Protein AF-A0A945QHS8-F1 (afdb_monomer)

Mean predicted aligned error: 5.68 Å

Nearest PDB structures (foldseek):
  2jh3-assembly1_C  TM=8.380E-01  e=2.528E-06  Deinococcus radiodurans
  4ccs-assembly1_A  TM=7.187E-01  e=4.500E-07  Paracoccus pantotrophus
  3s40-assembly5_C  TM=4.922E-01  e=2.675E-01  Bacillus anthracis str. Sterne
  3s40-assembly5_A  TM=4.891E-01  e=4.754E-01  Bacillus anthracis str. Sterne
  3t5p-assembly3_K  TM=5.172E-01  e=1.024E+00  Bacillus anthracis str. Sterne

Secondary structure (DSSP, 8-state):
-HHHHHHHTTPEEEEEES-STHHHHHHHHHHHHHHHHT-SSEEEEEETTSTTHHHHHHHTTTTS-EEEEE--SS-SHHHHHHHHHHHHHSTT-EEPPPGGG-TTHHHHHHHHHHHHHHHHT--GGG-EEEE-----TT-THHHHHHHHHHHHHHHTT-SSEEEE-

Foldseek 3Di:
DVVVLVVQLQEEEEEEFADDDPRQVVSVVVQVVVVVVSSHVYYHYDYPPPVCRLLVVQLVCAPGQYEYEYQDQFDDDVLVVNVVSCVVRHNNYHYDDYPNQDPCVLVVVLVVVVVVCVVVVHQQLADEEEQEFPDDPVDCRNQVSSVVSQVVSVVVSRHNYGYYD

Structure (mmCIF, N/CA/C/O backbone):
data_AF-A0A945QHS8-F1
#
_entry.id   AF-A0A945QHS8-F1
#
loop_
_atom_site.group_PDB
_atom_site.id
_atom_site.type_symbol
_atom_site.label_atom_id
_atom_site.label_alt_id
_atom_site.label_comp_id
_atom_site.label_asym_id
_atom_site.label_entity_id
_atom_site.label_seq_id
_atom_site.pdbx_PDB_ins_code
_atom_site.Cartn_x
_atom_site.Cartn_y
_atom_site.Cartn_z
_atom_site.occupancy
_atom_site.B_iso_or_equiv
_atom_site.auth_seq_id
_atom_site.auth_comp_id
_atom_site.auth_asym_id
_atom_site.auth_atom_id
_atom_site.pdbx_PDB_model_num
ATOM 1 N N . MET A 1 1 ? -13.108 -11.695 -14.277 1.00 49.31 1 MET A N 1
ATOM 2 C CA . MET A 1 1 ? -11.919 -11.865 -13.411 1.00 49.31 1 MET A CA 1
ATOM 3 C C . MET A 1 1 ? -10.917 -12.886 -13.951 1.00 49.31 1 MET A C 1
ATOM 5 O O . MET A 1 1 ? -9.754 -12.527 -14.011 1.00 49.31 1 MET A O 1
ATOM 9 N N . ALA A 1 2 ? -11.328 -14.070 -14.434 1.00 52.50 2 ALA A N 1
ATOM 10 C CA . ALA A 1 2 ? -10.408 -15.107 -14.943 1.00 52.50 2 ALA A CA 1
ATOM 11 C C . ALA A 1 2 ? -9.382 -14.623 -16.000 1.00 52.50 2 ALA A C 1
ATOM 13 O O . ALA A 1 2 ? -8.190 -14.825 -15.811 1.00 52.50 2 ALA A O 1
ATOM 14 N N . ARG A 1 3 ? -9.813 -13.880 -17.035 1.00 52.69 3 ARG A N 1
ATOM 15 C CA . ARG A 1 3 ? -8.907 -13.327 -18.070 1.00 52.69 3 ARG A CA 1
ATOM 16 C C . ARG A 1 3 ? -7.860 -12.339 -17.543 1.00 52.69 3 ARG A C 1
ATOM 18 O O . ARG A 1 3 ? -6.769 -12.261 -18.091 1.00 52.69 3 ARG A O 1
ATOM 25 N N . ALA A 1 4 ? -8.188 -11.573 -16.500 1.00 59.94 4 ALA A N 1
ATOM 26 C CA . ALA A 1 4 ? -7.245 -10.621 -15.913 1.00 59.94 4 ALA A CA 1
ATOM 27 C C . ALA A 1 4 ? -6.159 -11.355 -15.120 1.00 59.94 4 ALA A C 1
ATOM 29 O O . ALA A 1 4 ? -5.000 -10.981 -15.187 1.00 59.94 4 ALA A O 1
ATOM 30 N N . THR A 1 5 ? -6.518 -12.427 -14.411 1.00 60.66 5 THR A N 1
ATOM 31 C CA . THR A 1 5 ? -5.554 -13.272 -13.693 1.00 60.66 5 THR A CA 1
ATOM 32 C C . THR A 1 5 ? -4.659 -14.056 -14.651 1.00 60.66 5 THR A C 1
ATOM 34 O O . THR A 1 5 ? -3.482 -14.235 -14.372 1.00 60.66 5 THR A O 1
ATOM 37 N N . GLU A 1 6 ? -5.199 -14.487 -15.790 1.00 65.38 6 GLU A N 1
ATOM 38 C CA . GLU A 1 6 ? -4.456 -15.193 -16.837 1.00 65.38 6 GLU A CA 1
ATOM 39 C C . GLU A 1 6 ? -3.418 -14.281 -17.509 1.00 65.38 6 GLU A C 1
ATOM 41 O O . GLU A 1 6 ? -2.261 -14.665 -17.623 1.00 65.38 6 GLU A O 1
ATOM 46 N N . ALA A 1 7 ? -3.776 -13.026 -17.805 1.00 71.00 7 ALA A N 1
ATOM 47 C CA . ALA A 1 7 ? -2.844 -12.025 -18.334 1.00 71.00 7 ALA A CA 1
ATOM 48 C C . ALA A 1 7 ? -1.697 -11.660 -17.369 1.00 71.00 7 ALA A C 1
ATOM 50 O O . ALA A 1 7 ? -0.643 -11.201 -17.808 1.00 71.00 7 ALA A O 1
ATOM 51 N N . LEU A 1 8 ? -1.886 -11.851 -16.057 1.00 86.94 8 LEU A N 1
ATOM 52 C CA . LEU A 1 8 ? -0.837 -11.607 -15.063 1.00 86.94 8 LEU A CA 1
ATOM 53 C C . LEU A 1 8 ? 0.162 -12.763 -14.968 1.00 86.94 8 LEU A C 1
ATOM 55 O O . LEU A 1 8 ? 1.293 -12.530 -14.551 1.00 86.94 8 LEU A O 1
ATOM 59 N N . ARG A 1 9 ? -0.205 -13.979 -15.396 1.00 88.50 9 ARG A N 1
ATOM 60 C CA . ARG A 1 9 ? 0.687 -15.148 -15.324 1.00 88.50 9 ARG A CA 1
ATOM 61 C C . 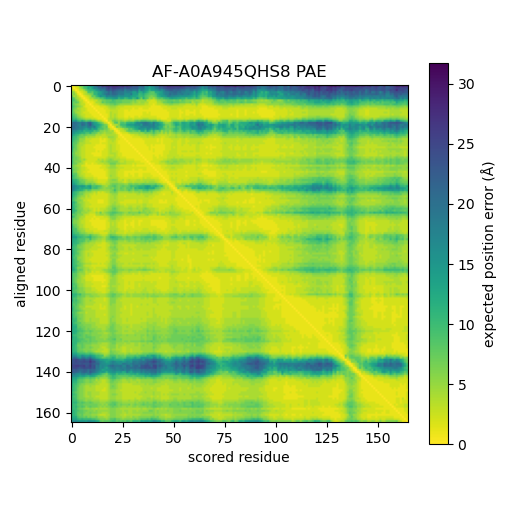ARG A 1 9 ? 1.910 -15.038 -16.224 1.00 88.50 9 ARG A C 1
ATOM 63 O O . ARG A 1 9 ? 2.912 -15.655 -15.893 1.00 88.50 9 ARG A O 1
ATOM 70 N N . ASP A 1 10 ? 1.844 -14.205 -17.260 1.00 92.00 10 ASP A N 1
ATOM 71 C CA . ASP A 1 10 ? 2.970 -13.869 -18.143 1.00 92.00 10 ASP A CA 1
ATOM 72 C C . ASP A 1 10 ? 3.617 -12.516 -17.786 1.00 92.00 10 ASP A C 1
ATOM 74 O O . ASP A 1 10 ? 4.515 -12.038 -18.478 1.00 92.00 10 ASP A O 1
ATOM 78 N N . ALA A 1 11 ? 3.149 -11.864 -16.718 1.00 95.31 11 ALA A N 1
ATOM 79 C CA . ALA A 1 11 ? 3.591 -10.535 -16.320 1.00 95.31 11 ALA A CA 1
ATOM 80 C C . ALA A 1 11 ? 4.666 -10.569 -15.226 1.00 95.31 11 ALA A C 1
ATOM 82 O O . ALA A 1 11 ? 4.685 -11.446 -14.355 1.00 95.31 11 ALA A O 1
ATOM 83 N N . THR A 1 12 ? 5.509 -9.539 -15.216 1.00 96.94 12 THR A N 1
ATOM 84 C CA . THR A 1 12 ? 6.486 -9.284 -14.153 1.00 96.94 12 THR A CA 1
ATOM 85 C C . THR A 1 12 ? 5.953 -8.226 -13.198 1.00 96.94 12 THR A C 1
ATOM 87 O O . THR A 1 12 ? 5.585 -7.131 -13.613 1.00 96.94 12 THR A O 1
ATOM 90 N N . LEU A 1 13 ? 5.957 -8.512 -11.897 1.00 97.56 13 LEU A N 1
ATOM 91 C CA . LEU A 1 13 ? 5.682 -7.522 -10.857 1.00 97.56 13 LEU A CA 1
ATOM 92 C C . LEU A 1 13 ? 6.990 -7.019 -10.241 1.00 97.56 13 LEU A C 1
ATOM 94 O O . LEU A 1 13 ? 7.793 -7.808 -9.749 1.00 97.56 13 LEU A O 1
ATOM 98 N N . ILE A 1 14 ? 7.183 -5.706 -10.183 1.00 97.00 14 ILE A N 1
ATOM 99 C CA . ILE A 1 14 ? 8.320 -5.075 -9.505 1.00 97.00 14 ILE A CA 1
ATOM 100 C C . ILE A 1 14 ? 7.790 -4.283 -8.314 1.00 97.00 14 ILE A C 1
ATOM 102 O O . ILE A 1 14 ? 7.088 -3.289 -8.492 1.00 97.00 14 ILE A O 1
ATOM 106 N N . LEU A 1 15 ? 8.120 -4.705 -7.093 1.00 96.62 15 LEU A N 1
ATOM 107 C CA . LEU A 1 15 ? 7.793 -3.941 -5.891 1.00 96.62 15 LEU A CA 1
ATOM 108 C C . LEU A 1 15 ? 8.918 -2.948 -5.600 1.00 96.62 15 LEU A C 1
ATOM 110 O O . LEU A 1 15 ? 10.067 -3.353 -5.415 1.00 96.62 15 LEU A O 1
ATOM 114 N N . VAL A 1 16 ? 8.574 -1.664 -5.500 1.00 94.62 16 VAL A N 1
ATOM 115 C CA . VAL A 1 16 ? 9.556 -0.602 -5.255 1.00 94.62 16 VAL A CA 1
ATOM 116 C C . VAL A 1 16 ? 9.399 -0.032 -3.851 1.00 94.62 16 VAL A C 1
ATOM 118 O O . VAL A 1 16 ? 8.389 0.595 -3.529 1.00 94.62 16 VAL A O 1
ATOM 121 N N . GLY A 1 17 ? 10.400 -0.260 -3.006 1.00 91.38 17 GLY A N 1
ATOM 122 C CA . GLY A 1 17 ? 10.488 0.287 -1.655 1.00 91.38 17 GLY A CA 1
ATOM 123 C C . GLY A 1 17 ? 11.101 1.688 -1.609 1.00 91.38 17 GLY A C 1
ATOM 124 O O . GLY A 1 17 ? 11.762 2.138 -2.543 1.00 91.38 17 GLY A O 1
ATOM 125 N N . HIS A 1 18 ? 10.905 2.387 -0.488 1.00 81.69 18 HIS A N 1
ATOM 126 C CA . HIS A 1 18 ? 11.478 3.723 -0.279 1.00 81.69 18 HIS A CA 1
ATOM 127 C C . HIS A 1 18 ? 12.873 3.731 0.360 1.00 81.69 18 HIS A C 1
ATOM 129 O O . HIS A 1 18 ? 13.568 4.731 0.232 1.00 81.69 18 HIS A O 1
ATOM 135 N N . GLY A 1 19 ? 13.262 2.695 1.110 1.00 68.00 19 GLY A N 1
ATOM 136 C CA . GLY A 1 19 ? 14.449 2.750 1.973 1.00 68.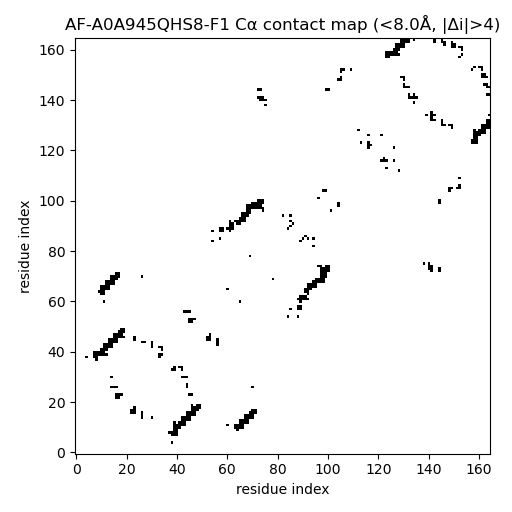00 19 GLY A CA 1
ATOM 137 C C . GLY A 1 19 ? 15.354 1.530 1.887 1.00 68.00 19 GLY A C 1
ATOM 138 O O . GLY A 1 19 ? 14.943 0.484 1.388 1.00 68.00 19 GLY A O 1
ATOM 139 N N . ALA A 1 20 ? 16.567 1.681 2.408 1.00 61.00 20 ALA A N 1
ATOM 140 C CA . ALA A 1 20 ? 17.529 0.598 2.590 1.00 61.00 20 ALA A CA 1
ATOM 141 C C . ALA A 1 20 ? 17.267 -0.203 3.890 1.00 61.00 20 ALA A C 1
ATOM 143 O O . ALA A 1 20 ? 16.446 0.174 4.736 1.00 61.00 20 ALA A O 1
ATOM 144 N N . GLY A 1 21 ? 17.968 -1.328 4.064 1.00 63.50 21 GLY A N 1
ATOM 145 C CA . GLY A 1 21 ? 17.964 -2.112 5.307 1.00 63.50 21 GLY A CA 1
ATOM 146 C C . GLY A 1 21 ? 16.605 -2.739 5.653 1.00 63.50 21 GLY A C 1
ATOM 147 O O . GLY A 1 21 ? 15.963 -3.369 4.814 1.00 63.50 21 GLY A O 1
ATOM 148 N N . GLY A 1 22 ? 16.135 -2.580 6.898 1.00 60.91 22 GLY A N 1
ATOM 149 C CA . GLY A 1 22 ? 14.914 -3.241 7.399 1.00 60.91 22 GLY A CA 1
ATOM 150 C C . GLY A 1 22 ? 13.630 -2.933 6.610 1.00 60.91 22 GLY A C 1
ATOM 151 O O . GLY A 1 22 ? 12.723 -3.762 6.558 1.00 60.91 22 GLY A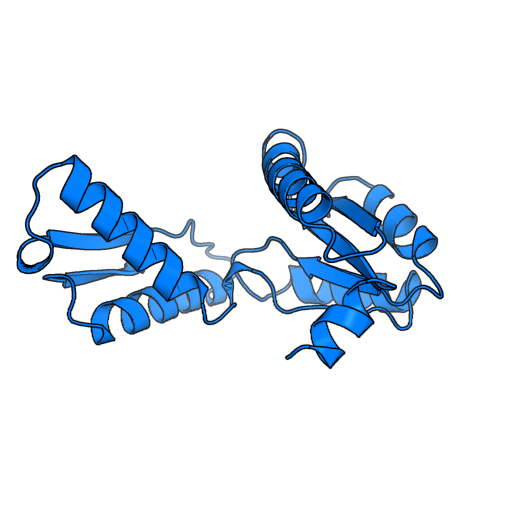 O 1
ATOM 152 N N . ARG A 1 23 ? 13.558 -1.783 5.924 1.00 68.44 23 ARG A N 1
ATOM 153 C CA . ARG A 1 23 ? 12.429 -1.439 5.037 1.00 68.44 23 ARG A CA 1
ATOM 154 C C . ARG A 1 23 ? 12.434 -2.270 3.748 1.00 68.44 23 ARG A C 1
ATOM 156 O O . ARG A 1 23 ? 11.365 -2.658 3.282 1.00 68.44 23 ARG A O 1
ATOM 163 N N . ALA A 1 24 ? 13.614 -2.609 3.224 1.00 76.62 24 ALA A N 1
ATOM 164 C CA . ALA A 1 24 ? 13.754 -3.519 2.088 1.00 76.62 24 ALA A CA 1
ATOM 165 C C . ALA A 1 24 ? 13.318 -4.948 2.461 1.00 76.62 24 ALA A C 1
ATOM 167 O O . ALA A 1 24 ? 12.653 -5.621 1.675 1.00 76.62 24 ALA A O 1
ATOM 168 N N . ALA A 1 25 ? 13.579 -5.382 3.701 1.00 82.94 25 ALA A N 1
ATOM 169 C CA . ALA A 1 25 ? 13.142 -6.693 4.188 1.00 82.94 25 ALA A CA 1
ATOM 170 C C . ALA A 1 25 ? 11.606 -6.853 4.211 1.00 82.94 25 ALA A C 1
ATOM 172 O O . ALA A 1 25 ? 11.100 -7.941 3.922 1.00 82.94 25 ALA A O 1
ATOM 173 N N . ILE A 1 26 ? 10.857 -5.781 4.510 1.00 85.94 26 ILE A N 1
ATOM 174 C CA . ILE A 1 26 ? 9.382 -5.782 4.465 1.00 85.94 26 ILE A CA 1
ATOM 175 C C . ILE A 1 26 ? 8.889 -5.986 3.028 1.00 85.94 26 ILE A C 1
ATOM 177 O O . ILE A 1 26 ? 8.048 -6.853 2.785 1.00 85.94 26 ILE A O 1
ATOM 181 N N . VAL A 1 27 ? 9.444 -5.238 2.070 1.00 92.00 27 VAL A N 1
ATOM 182 C CA . VAL A 1 27 ? 9.099 -5.373 0.644 1.00 92.00 27 VAL A CA 1
ATOM 183 C C . VAL A 1 27 ? 9.410 -6.785 0.150 1.00 92.00 27 VAL A C 1
ATOM 185 O O . VAL A 1 27 ? 8.570 -7.422 -0.484 1.00 92.00 27 VAL A O 1
ATOM 188 N N . GLU A 1 28 ? 10.568 -7.325 0.526 1.00 92.69 28 GLU A N 1
ATOM 189 C CA . GLU A 1 28 ? 10.971 -8.678 0.149 1.00 92.69 28 GLU A CA 1
ATOM 190 C C . GLU A 1 28 ? 10.093 -9.764 0.790 1.00 92.69 28 GLU A C 1
ATOM 192 O O . GLU A 1 28 ? 9.849 -10.817 0.196 1.00 92.69 28 GLU A O 1
ATOM 197 N N . ARG A 1 29 ? 9.566 -9.535 1.999 1.00 93.38 29 ARG A N 1
ATOM 198 C CA . ARG A 1 29 ? 8.579 -10.438 2.608 1.00 93.38 29 ARG A CA 1
ATOM 199 C C . ARG A 1 29 ? 7.285 -10.470 1.794 1.00 93.38 29 ARG A C 1
ATOM 201 O O . ARG A 1 29 ? 6.777 -11.559 1.532 1.00 93.38 29 ARG A O 1
ATOM 208 N N . HIS A 1 30 ? 6.776 -9.315 1.365 1.00 94.44 30 HIS A N 1
ATOM 209 C CA . HIS A 1 30 ? 5.596 -9.261 0.498 1.00 94.44 30 HIS A CA 1
ATOM 210 C C . HIS A 1 30 ? 5.854 -9.925 -0.857 1.00 94.44 30 HIS A C 1
ATOM 212 O O . HIS A 1 30 ? 5.045 -10.745 -1.290 1.00 94.44 30 HIS A O 1
ATOM 218 N N . ALA A 1 31 ? 7.005 -9.657 -1.479 1.00 95.81 31 ALA A N 1
ATOM 219 C CA . ALA A 1 31 ? 7.389 -10.283 -2.739 1.00 95.81 31 ALA A CA 1
ATOM 220 C C . ALA A 1 31 ? 7.430 -11.814 -2.630 1.00 95.81 31 ALA A C 1
ATOM 222 O O . ALA A 1 31 ? 6.859 -12.501 -3.472 1.00 95.81 31 ALA A O 1
ATOM 223 N N . ARG A 1 32 ? 8.013 -12.367 -1.557 1.00 96.56 32 ARG A N 1
ATOM 224 C CA . ARG A 1 32 ? 8.012 -13.819 -1.303 1.00 96.56 32 ARG A CA 1
ATOM 225 C C . ARG A 1 32 ? 6.605 -14.402 -1.196 1.00 96.56 32 ARG A C 1
ATOM 227 O O . ARG A 1 32 ? 6.356 -15.459 -1.771 1.00 96.56 32 ARG A O 1
ATOM 234 N N . THR A 1 33 ? 5.689 -13.733 -0.499 1.00 95.94 33 THR A N 1
ATOM 235 C CA . THR A 1 33 ? 4.288 -14.179 -0.426 1.00 95.94 33 THR A CA 1
ATOM 236 C C . THR A 1 33 ? 3.623 -14.167 -1.802 1.00 95.94 33 THR A C 1
ATOM 238 O O . THR A 1 33 ? 2.959 -15.136 -2.155 1.00 95.94 33 THR A O 1
ATOM 241 N N . ILE A 1 34 ? 3.847 -13.126 -2.608 1.00 95.56 34 ILE A N 1
ATOM 242 C CA . ILE A 1 34 ? 3.262 -13.025 -3.954 1.00 95.56 34 ILE A CA 1
ATOM 243 C C . ILE A 1 34 ? 3.837 -14.099 -4.888 1.00 95.56 34 ILE A C 1
ATOM 245 O O . ILE A 1 34 ? 3.074 -14.748 -5.599 1.00 95.56 34 ILE A O 1
ATOM 249 N N . ARG A 1 35 ? 5.153 -14.363 -4.832 1.00 95.94 35 ARG A N 1
ATOM 250 C CA . ARG A 1 35 ? 5.794 -15.454 -5.593 1.00 95.94 35 ARG A CA 1
ATOM 251 C C . ARG A 1 35 ? 5.162 -16.808 -5.279 1.00 95.94 35 ARG A C 1
ATOM 253 O O . ARG A 1 35 ? 4.856 -17.560 -6.194 1.00 95.94 35 ARG A O 1
ATOM 260 N N . ARG A 1 36 ? 4.916 -17.100 -3.996 1.00 95.50 36 ARG A N 1
ATOM 261 C CA . ARG A 1 36 ? 4.255 -18.349 -3.570 1.00 95.50 36 ARG A CA 1
ATOM 262 C C . ARG A 1 36 ? 2.828 -18.486 -4.101 1.00 95.50 36 ARG A C 1
ATOM 264 O O . ARG A 1 36 ? 2.360 -19.606 -4.250 1.00 95.50 36 ARG A O 1
ATOM 271 N N . GLY A 1 37 ? 2.151 -17.370 -4.373 1.00 91.50 37 GLY A N 1
ATOM 272 C CA . GLY A 1 37 ? 0.809 -17.365 -4.952 1.00 91.50 37 GLY A CA 1
ATOM 273 C C . GLY A 1 37 ? 0.764 -17.703 -6.446 1.00 91.50 37 GLY A C 1
ATOM 274 O O . GLY A 1 37 ? -0.309 -18.025 -6.945 1.00 91.50 37 GLY A O 1
ATOM 275 N N . GLY A 1 38 ? 1.893 -17.634 -7.164 1.00 91.44 38 GLY A N 1
ATOM 276 C CA . GLY A 1 38 ? 1.967 -17.985 -8.590 1.00 91.44 38 GLY A CA 1
ATOM 277 C C . GLY A 1 38 ? 1.155 -17.073 -9.521 1.00 91.44 38 GLY A C 1
ATOM 278 O O . GLY A 1 38 ? 0.823 -17.473 -10.634 1.00 91.44 38 GLY A O 1
ATOM 279 N N . THR A 1 39 ? 0.797 -15.865 -9.074 1.00 93.75 39 THR A N 1
ATOM 280 C CA . THR A 1 39 ? -0.017 -14.921 -9.862 1.00 93.75 39 THR A CA 1
ATOM 281 C C . THR A 1 39 ? 0.764 -14.270 -11.004 1.00 93.75 39 THR A C 1
ATOM 283 O O . THR A 1 39 ? 0.154 -13.872 -11.989 1.00 93.75 39 THR A O 1
ATOM 286 N N . PHE A 1 40 ? 2.087 -14.154 -10.862 1.00 95.62 40 PHE A N 1
ATOM 287 C CA . PHE A 1 40 ? 2.988 -13.477 -11.798 1.00 95.62 40 PHE A CA 1
ATOM 288 C C . PHE A 1 40 ? 4.085 -14.428 -12.277 1.00 95.62 40 PHE A C 1
ATOM 290 O O . PHE A 1 40 ? 4.556 -15.243 -11.479 1.00 95.62 40 PHE A O 1
ATOM 297 N N . ALA A 1 41 ? 4.542 -14.267 -13.524 1.00 94.81 41 ALA A N 1
ATOM 298 C CA . ALA A 1 41 ? 5.688 -15.003 -14.070 1.00 94.81 41 ALA A CA 1
ATOM 299 C C . ALA A 1 41 ? 6.957 -14.740 -13.251 1.00 94.81 41 ALA A C 1
ATOM 301 O O . ALA A 1 41 ? 7.730 -15.648 -12.945 1.00 94.81 41 ALA A O 1
ATOM 302 N N . ALA A 1 42 ? 7.158 -13.477 -12.872 1.00 95.38 42 ALA A N 1
ATOM 303 C CA . ALA A 1 42 ? 8.281 -13.048 -12.059 1.00 95.38 42 ALA A CA 1
ATOM 304 C C . ALA A 1 42 ? 7.865 -11.962 -11.066 1.00 95.38 42 ALA A C 1
ATOM 306 O O . ALA A 1 42 ? 7.002 -11.127 -11.331 1.00 95.38 42 ALA A O 1
ATOM 307 N N . VAL A 1 43 ? 8.526 -11.949 -9.908 1.00 97.38 43 VAL A N 1
ATOM 308 C CA . VAL A 1 43 ? 8.371 -10.887 -8.909 1.00 97.38 43 VAL A CA 1
ATOM 309 C C . VAL A 1 43 ? 9.754 -10.412 -8.487 1.00 97.38 43 VAL A C 1
ATOM 311 O O . VAL A 1 43 ? 10.548 -11.199 -7.963 1.00 97.38 43 VAL A O 1
ATOM 314 N N . ARG A 1 44 ? 10.043 -9.130 -8.691 1.00 95.62 44 ARG A N 1
ATOM 315 C CA . ARG A 1 44 ? 11.323 -8.481 -8.376 1.00 95.62 44 ARG A CA 1
ATOM 316 C C . ARG A 1 44 ? 11.114 -7.391 -7.326 1.00 95.62 44 ARG A C 1
ATOM 318 O O . ARG A 1 44 ? 9.999 -6.908 -7.132 1.00 95.62 44 ARG A O 1
ATOM 325 N N . THR A 1 45 ? 12.184 -7.022 -6.638 1.00 95.12 45 THR A N 1
ATOM 326 C CA . THR A 1 45 ? 12.180 -5.965 -5.623 1.00 95.12 45 THR A CA 1
ATOM 327 C C . THR A 1 45 ? 13.346 -5.022 -5.867 1.00 95.12 45 THR A C 1
ATOM 329 O O . THR A 1 45 ? 14.416 -5.449 -6.294 1.00 95.12 45 THR A O 1
ATOM 332 N N . CYS A 1 46 ? 13.135 -3.734 -5.622 1.00 92.38 46 CYS A N 1
ATOM 333 C CA . CYS A 1 46 ? 14.199 -2.733 -5.614 1.00 92.38 46 CYS A CA 1
ATOM 334 C C . CYS A 1 46 ? 13.839 -1.583 -4.668 1.00 92.38 46 CYS A C 1
ATOM 336 O O . CYS A 1 46 ? 12.684 -1.444 -4.248 1.00 92.38 46 CYS A O 1
ATOM 338 N N . SER A 1 47 ? 14.823 -0.755 -4.321 1.00 89.56 47 SER A N 1
ATOM 339 C CA . SER A 1 47 ? 14.613 0.448 -3.517 1.00 89.56 47 SER A CA 1
ATOM 340 C C . SER A 1 47 ? 14.999 1.709 -4.272 1.00 89.56 47 SER A C 1
ATOM 342 O O . SER A 1 47 ? 15.943 1.729 -5.057 1.00 89.56 47 SER A O 1
ATOM 344 N N . LEU A 1 48 ? 14.315 2.802 -3.948 1.00 85.19 48 LEU A N 1
ATOM 345 C CA . LEU A 1 48 ? 14.662 4.149 -4.404 1.00 85.19 48 LEU A CA 1
ATOM 346 C C . LEU A 1 48 ? 16.007 4.657 -3.869 1.00 85.19 48 LEU A C 1
ATOM 348 O O . LEU A 1 48 ? 16.535 5.629 -4.399 1.00 85.19 48 LEU A O 1
ATOM 352 N N . GLN A 1 49 ? 16.528 4.044 -2.804 1.00 83.88 49 GLN A N 1
ATOM 353 C CA . GLN A 1 49 ? 17.787 4.435 -2.162 1.00 83.88 49 GLN A CA 1
ATOM 354 C C . GLN A 1 49 ? 18.967 3.522 -2.533 1.00 83.88 49 GLN A C 1
ATOM 356 O O . GLN A 1 49 ? 20.086 3.795 -2.109 1.00 83.88 49 GLN A O 1
ATOM 361 N N . ASP A 1 50 ? 18.753 2.483 -3.347 1.00 80.88 50 ASP A N 1
ATOM 362 C CA . ASP A 1 50 ? 19.781 1.480 -3.675 1.00 80.88 50 ASP A CA 1
ATOM 363 C C . ASP A 1 50 ? 20.681 1.910 -4.851 1.00 80.88 50 ASP A C 1
ATOM 365 O O . ASP A 1 50 ? 21.026 1.097 -5.706 1.00 80.88 50 ASP A O 1
ATOM 369 N N . GLY A 1 51 ? 21.046 3.193 -4.938 1.00 79.75 51 GLY A N 1
ATOM 370 C CA . GLY A 1 51 ? 21.898 3.708 -6.016 1.00 79.75 51 GLY A CA 1
ATOM 371 C C . GLY A 1 51 ? 21.335 3.428 -7.419 1.00 79.75 51 GLY A C 1
ATOM 372 O O . GLY A 1 51 ? 20.246 3.895 -7.755 1.00 79.75 51 GLY A O 1
ATOM 373 N N . ASP A 1 52 ? 22.083 2.666 -8.225 1.00 84.50 52 ASP A N 1
ATOM 374 C CA . ASP A 1 52 ? 21.719 2.225 -9.582 1.00 84.50 52 ASP A CA 1
ATOM 375 C C . ASP A 1 52 ? 20.795 0.988 -9.602 1.00 84.50 52 ASP A C 1
ATOM 377 O O . ASP A 1 52 ? 20.324 0.571 -10.662 1.00 84.50 52 ASP A O 1
ATOM 381 N N . GLY A 1 53 ? 20.502 0.392 -8.441 1.00 87.38 53 GLY A N 1
ATOM 382 C CA . GLY A 1 53 ? 19.713 -0.835 -8.325 1.00 87.38 53 GLY A CA 1
ATOM 383 C C . GLY A 1 53 ? 18.290 -0.702 -8.871 1.00 87.38 53 GLY A C 1
ATOM 384 O O . GLY A 1 53 ? 17.776 -1.637 -9.492 1.00 87.38 53 GLY A O 1
ATOM 385 N N . LEU A 1 54 ? 17.663 0.468 -8.706 1.00 90.25 54 LEU A N 1
ATOM 386 C CA . LEU A 1 54 ? 16.368 0.771 -9.320 1.00 90.25 54 LEU A CA 1
ATOM 387 C C . LEU A 1 54 ? 16.466 0.727 -10.849 1.00 90.25 54 LEU A C 1
ATOM 389 O O . LEU A 1 54 ? 15.697 0.013 -11.490 1.00 90.25 54 LEU A O 1
ATOM 393 N N . ASP A 1 55 ? 17.440 1.430 -11.418 1.00 93.31 55 ASP A N 1
ATOM 394 C CA . ASP A 1 55 ? 17.582 1.591 -12.866 1.00 93.31 55 ASP A CA 1
ATOM 395 C C . ASP A 1 55 ? 17.938 0.256 -13.528 1.00 93.31 55 ASP A C 1
ATOM 397 O O . ASP A 1 55 ? 17.337 -0.124 -14.532 1.00 93.31 55 ASP A O 1
ATOM 401 N N . ARG A 1 56 ? 18.818 -0.533 -12.899 1.00 93.62 56 ARG A N 1
ATOM 402 C CA . ARG A 1 56 ? 19.147 -1.901 -13.332 1.00 93.62 56 ARG A CA 1
ATOM 403 C C . ARG A 1 56 ? 17.939 -2.833 -13.305 1.00 93.62 56 ARG A C 1
ATOM 405 O O . ARG A 1 56 ? 17.750 -3.617 -14.234 1.00 93.62 56 ARG A O 1
ATOM 412 N N . THR A 1 57 ? 17.120 -2.756 -12.257 1.00 94.38 57 THR A N 1
ATOM 413 C CA . THR A 1 57 ? 15.912 -3.588 -12.133 1.00 94.38 57 THR A CA 1
ATOM 414 C C . THR A 1 57 ? 14.888 -3.234 -13.209 1.00 94.38 57 THR A C 1
ATOM 416 O O . THR A 1 57 ? 14.295 -4.134 -13.804 1.00 94.38 57 THR A O 1
ATOM 419 N N . LEU A 1 58 ? 14.707 -1.936 -13.478 1.00 94.31 58 LEU A N 1
ATOM 420 C CA . LEU A 1 58 ? 13.826 -1.435 -14.533 1.00 94.31 58 LEU A CA 1
ATOM 421 C C . LEU A 1 58 ? 14.327 -1.847 -15.922 1.00 94.31 58 LEU A C 1
ATOM 423 O O . LEU A 1 58 ? 13.566 -2.425 -16.693 1.00 94.31 58 LEU A O 1
ATOM 427 N N . ALA A 1 59 ? 15.613 -1.635 -16.213 1.00 93.88 59 ALA A N 1
ATOM 428 C CA . ALA A 1 59 ? 16.221 -2.016 -17.486 1.00 93.88 59 ALA A CA 1
ATOM 429 C C . ALA A 1 59 ? 16.093 -3.521 -17.760 1.00 93.88 59 ALA A C 1
ATOM 431 O O . ALA A 1 59 ? 15.794 -3.924 -18.883 1.00 93.88 59 ALA A O 1
ATOM 432 N N . GLY A 1 60 ? 16.246 -4.353 -16.727 1.00 93.38 60 GLY A N 1
ATOM 433 C CA . GLY A 1 60 ? 16.066 -5.798 -16.836 1.00 93.38 60 GLY A CA 1
ATOM 434 C C . GLY A 1 60 ? 14.627 -6.241 -17.110 1.00 93.38 60 GLY A C 1
ATOM 435 O O . GLY A 1 60 ? 14.426 -7.414 -17.392 1.00 93.38 60 GLY A O 1
ATOM 436 N N . ALA A 1 61 ? 13.631 -5.360 -16.988 1.00 91.38 61 ALA A N 1
ATOM 437 C CA . ALA A 1 61 ? 12.229 -5.643 -17.310 1.00 91.38 61 ALA A CA 1
ATOM 438 C C . ALA A 1 61 ? 11.777 -4.999 -18.632 1.00 91.38 61 ALA A C 1
ATOM 440 O O . ALA A 1 61 ? 10.595 -5.024 -18.978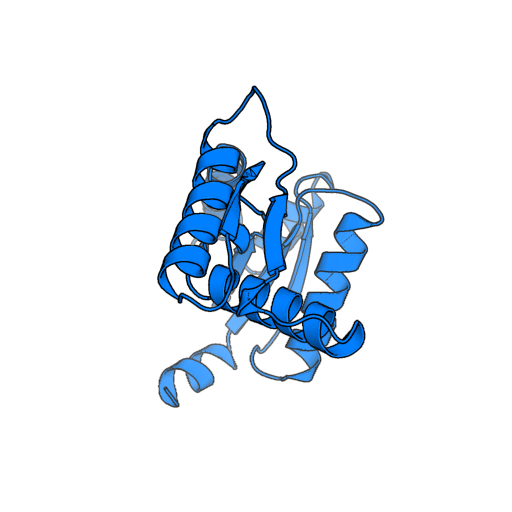 1.00 91.38 61 ALA A O 1
ATOM 441 N N . ARG A 1 62 ? 12.702 -4.388 -19.381 1.00 88.69 62 ARG A N 1
ATOM 442 C CA . ARG A 1 62 ? 12.388 -3.738 -20.651 1.00 88.69 62 ARG A CA 1
ATOM 443 C C . ARG A 1 62 ? 11.889 -4.767 -21.668 1.00 88.69 62 ARG A C 1
ATOM 445 O O . ARG A 1 62 ? 12.564 -5.752 -21.942 1.00 88.69 62 ARG A O 1
ATOM 452 N N . GLY A 1 63 ? 10.724 -4.499 -22.256 1.00 86.94 63 GLY A N 1
ATOM 453 C CA . GLY A 1 63 ? 10.068 -5.405 -23.206 1.00 86.94 63 GLY A CA 1
ATOM 454 C C . GLY A 1 63 ? 9.233 -6.512 -22.553 1.00 86.94 63 GLY A C 1
ATOM 455 O O . GLY A 1 63 ? 8.556 -7.244 -23.268 1.00 86.94 63 GLY A O 1
ATOM 456 N N . GLU A 1 64 ? 9.233 -6.619 -21.222 1.00 91.06 64 GLU A N 1
ATOM 457 C CA . GLU A 1 64 ? 8.323 -7.497 -20.485 1.00 91.06 64 GLU A CA 1
ATOM 458 C C . GLU A 1 64 ? 6.958 -6.813 -20.271 1.00 91.06 64 GLU A C 1
ATOM 460 O O . GLU A 1 64 ? 6.856 -5.583 -20.226 1.00 91.06 64 GLU A O 1
ATOM 465 N N . ASN A 1 65 ? 5.899 -7.603 -20.057 1.00 94.44 65 ASN A N 1
ATOM 466 C CA . ASN A 1 65 ? 4.636 -7.094 -19.518 1.00 94.44 65 ASN A CA 1
ATOM 467 C C . ASN A 1 65 ? 4.823 -6.781 -18.021 1.00 94.44 65 ASN A C 1
ATOM 469 O O . ASN A 1 65 ? 4.565 -7.624 -17.162 1.00 94.44 65 ASN A O 1
ATOM 473 N N . ALA A 1 66 ? 5.370 -5.605 -17.709 1.00 95.75 66 ALA A N 1
ATOM 474 C CA . ALA A 1 66 ? 5.808 -5.259 -16.360 1.00 95.75 66 ALA A CA 1
ATOM 475 C C . ALA A 1 66 ? 4.827 -4.326 -15.634 1.00 95.75 66 ALA A C 1
ATOM 477 O O . ALA A 1 66 ? 4.447 -3.273 -16.144 1.00 95.75 66 ALA A O 1
ATOM 478 N N . TYR A 1 67 ? 4.495 -4.670 -14.390 1.00 97.06 67 TYR A N 1
ATOM 479 C CA . TYR A 1 67 ? 3.753 -3.834 -13.450 1.00 97.06 67 TYR A CA 1
ATOM 480 C C . TYR A 1 67 ? 4.675 -3.395 -12.321 1.00 97.06 67 TYR A C 1
ATOM 482 O O . TYR A 1 67 ? 5.343 -4.212 -11.688 1.00 97.06 67 TYR A O 1
ATOM 490 N N . ILE A 1 68 ? 4.689 -2.102 -12.029 1.00 96.44 68 ILE A N 1
ATOM 491 C CA . ILE A 1 68 ? 5.557 -1.511 -11.016 1.00 96.44 68 ILE A CA 1
ATOM 492 C C . ILE A 1 68 ? 4.677 -1.031 -9.873 1.00 96.44 68 ILE A C 1
ATOM 494 O O . ILE A 1 68 ? 3.870 -0.122 -10.054 1.00 96.44 68 ILE A O 1
ATOM 498 N N . LEU A 1 69 ? 4.819 -1.653 -8.703 1.00 96.31 69 LEU A N 1
ATOM 499 C CA . LEU A 1 69 ? 4.032 -1.373 -7.507 1.00 96.31 69 LEU A CA 1
ATOM 500 C C . LEU A 1 69 ? 4.875 -0.628 -6.461 1.00 96.31 69 LEU A C 1
ATOM 502 O O . LEU A 1 69 ? 5.707 -1.243 -5.788 1.00 96.31 69 LEU A O 1
ATOM 506 N N . PRO A 1 70 ? 4.646 0.679 -6.262 1.00 94.56 70 PRO A N 1
ATOM 507 C CA . PRO A 1 70 ? 5.324 1.436 -5.220 1.00 94.56 70 PRO A CA 1
ATOM 508 C C . PRO A 1 70 ? 4.772 1.061 -3.841 1.00 94.56 70 PRO A C 1
ATOM 510 O O . PRO A 1 70 ? 3.596 1.286 -3.536 1.00 94.56 70 PRO A O 1
ATOM 513 N N . VAL A 1 71 ? 5.629 0.543 -2.965 1.00 93.25 71 VAL A N 1
ATOM 514 C CA . VAL A 1 71 ? 5.299 0.247 -1.563 1.00 93.25 71 VAL A CA 1
ATOM 515 C C . VAL A 1 71 ? 5.458 1.526 -0.735 1.00 93.25 71 VAL A C 1
ATOM 517 O O . VAL A 1 71 ? 6.336 1.655 0.117 1.00 93.25 71 VAL A O 1
ATOM 520 N N . LEU A 1 72 ? 4.624 2.514 -1.057 1.00 89.00 72 LEU A N 1
ATOM 521 C CA . LEU A 1 72 ? 4.607 3.854 -0.470 1.00 89.00 72 LEU A CA 1
ATOM 522 C C . LEU A 1 72 ? 3.238 4.123 0.159 1.00 89.00 72 LEU A C 1
ATOM 524 O O . LEU A 1 72 ? 2.221 3.684 -0.374 1.00 89.00 72 LEU A O 1
ATOM 528 N N . MET A 1 73 ? 3.205 4.878 1.259 1.00 87.38 73 MET A N 1
ATOM 529 C CA . MET A 1 73 ? 1.958 5.189 1.974 1.00 87.38 73 MET A CA 1
ATOM 530 C C . MET A 1 73 ? 1.208 6.413 1.433 1.00 87.38 73 MET A C 1
ATOM 532 O O . MET A 1 73 ? 0.061 6.640 1.798 1.00 87.38 73 MET A O 1
ATOM 536 N N . ALA A 1 74 ? 1.829 7.196 0.555 1.00 83.75 74 ALA A N 1
ATOM 537 C CA . ALA A 1 74 ? 1.224 8.389 -0.015 1.00 83.75 74 ALA A CA 1
ATOM 538 C C . ALA A 1 74 ? 1.660 8.580 -1.466 1.00 83.75 74 ALA A C 1
ATOM 540 O O . ALA A 1 74 ? 2.716 8.098 -1.882 1.00 83.75 74 ALA A O 1
ATOM 541 N N . ASP A 1 75 ? 0.846 9.325 -2.205 1.00 81.75 75 ASP A N 1
ATOM 542 C CA . ASP A 1 75 ? 1.225 9.879 -3.499 1.00 81.75 75 ASP A CA 1
ATOM 543 C C . ASP A 1 75 ? 2.003 11.197 -3.306 1.00 81.75 75 ASP A C 1
ATOM 545 O O . ASP A 1 75 ? 1.822 11.917 -2.315 1.00 81.75 75 ASP A O 1
ATOM 549 N N . GLY A 1 76 ? 2.909 11.516 -4.229 1.00 82.62 76 GLY A N 1
ATOM 550 C CA . GLY A 1 76 ? 3.698 12.741 -4.167 1.00 82.62 76 GLY A CA 1
ATOM 551 C C . GLY A 1 76 ? 4.983 12.709 -4.985 1.00 82.62 76 GLY A C 1
ATOM 552 O O . GLY A 1 76 ? 5.107 12.018 -5.991 1.00 82.62 76 GLY A O 1
ATOM 553 N N . PHE A 1 77 ? 5.973 13.484 -4.538 1.00 82.88 77 PHE A N 1
ATOM 554 C CA . PHE A 1 77 ? 7.236 13.699 -5.252 1.00 82.88 77 PHE A CA 1
ATOM 555 C C . PHE A 1 77 ? 7.945 12.399 -5.667 1.00 82.88 77 PHE A C 1
ATOM 557 O O . PHE A 1 77 ? 8.426 12.285 -6.792 1.00 82.88 77 PHE A O 1
ATOM 564 N N . THR A 1 78 ? 7.936 11.387 -4.799 1.00 86.75 78 THR A N 1
ATOM 565 C CA . THR A 1 78 ? 8.528 10.076 -5.084 1.00 86.75 78 THR A CA 1
ATOM 566 C C . THR A 1 78 ? 7.901 9.384 -6.297 1.00 86.75 78 THR A C 1
ATOM 568 O O . THR A 1 78 ? 8.621 8.770 -7.081 1.00 86.75 78 THR A O 1
ATOM 571 N N . MET A 1 79 ? 6.589 9.528 -6.500 1.00 89.69 79 MET A N 1
ATOM 572 C CA . MET A 1 79 ? 5.907 8.975 -7.672 1.00 89.69 79 MET A CA 1
ATOM 573 C C . MET A 1 79 ? 6.365 9.653 -8.966 1.00 89.69 79 MET A C 1
ATOM 575 O O . MET A 1 79 ? 6.504 8.984 -9.987 1.00 89.69 79 MET A O 1
ATOM 579 N N . ARG A 1 80 ? 6.680 10.956 -8.923 1.00 90.19 80 ARG A N 1
ATOM 580 C CA . ARG A 1 80 ? 7.209 11.695 -10.084 1.00 90.19 80 ARG A CA 1
ATOM 581 C C . ARG A 1 80 ? 8.607 11.207 -10.468 1.00 90.19 80 ARG A C 1
ATOM 583 O O . ARG A 1 80 ? 8.863 11.005 -11.650 1.00 90.19 80 ARG A O 1
ATOM 590 N N . ILE A 1 81 ? 9.475 10.958 -9.481 1.00 89.25 81 ILE A N 1
ATOM 591 C CA . ILE A 1 81 ? 10.806 10.367 -9.715 1.00 89.25 81 ILE A CA 1
ATOM 592 C C . ILE A 1 81 ? 10.675 8.977 -10.342 1.00 89.25 81 ILE A C 1
ATOM 594 O O . ILE A 1 81 ? 11.332 8.692 -11.340 1.00 89.25 81 ILE A O 1
ATOM 598 N N . LEU A 1 82 ? 9.815 8.125 -9.773 1.00 91.94 82 LEU A N 1
ATOM 599 C CA . LEU A 1 82 ? 9.570 6.785 -10.307 1.00 91.94 82 LEU A CA 1
ATOM 600 C C . LEU A 1 82 ? 9.079 6.845 -11.750 1.00 91.94 82 LEU A C 1
ATOM 602 O O . LEU A 1 82 ? 9.636 6.170 -12.606 1.00 91.94 82 LEU A O 1
ATOM 606 N N . SER A 1 83 ? 8.088 7.690 -12.035 1.00 93.69 83 SER A N 1
ATOM 607 C CA . SER A 1 83 ? 7.550 7.846 -13.386 1.00 93.69 83 SER A CA 1
ATOM 608 C C . SER A 1 83 ? 8.620 8.257 -14.400 1.00 93.69 83 SER A C 1
ATOM 610 O O . SER A 1 83 ? 8.625 7.723 -15.506 1.00 93.69 83 SER A O 1
ATOM 612 N N . ALA A 1 84 ? 9.522 9.175 -14.038 1.00 93.00 84 ALA A N 1
ATOM 613 C CA . ALA A 1 84 ? 10.602 9.607 -14.923 1.00 93.00 84 ALA A CA 1
ATOM 614 C C . ALA A 1 84 ? 11.590 8.466 -15.220 1.00 93.00 84 ALA A C 1
ATOM 616 O O . ALA A 1 84 ? 11.870 8.184 -16.381 1.00 93.00 84 ALA A O 1
ATOM 617 N N . ARG A 1 85 ? 12.041 7.743 -14.186 1.00 92.94 85 ARG A N 1
ATOM 618 C CA . ARG A 1 85 ? 12.962 6.602 -14.349 1.00 92.94 85 ARG A CA 1
ATOM 619 C C . ARG A 1 85 ? 12.349 5.452 -15.144 1.00 92.94 85 ARG A C 1
ATOM 621 O O . ARG A 1 85 ? 13.040 4.788 -15.908 1.00 92.94 85 ARG A O 1
ATOM 628 N N . ILE A 1 86 ? 11.047 5.214 -14.990 1.00 94.06 86 ILE A N 1
ATOM 629 C CA . ILE A 1 86 ? 10.326 4.194 -15.764 1.00 94.06 86 ILE A CA 1
ATOM 630 C C . ILE A 1 86 ? 10.301 4.560 -17.245 1.00 94.06 86 ILE A C 1
ATOM 632 O O . ILE A 1 86 ? 10.567 3.698 -18.078 1.00 94.06 86 ILE A O 1
ATOM 636 N N . ALA A 1 87 ? 10.028 5.825 -17.574 1.00 93.69 87 ALA A N 1
ATOM 637 C CA . ALA A 1 87 ? 10.046 6.287 -18.959 1.00 93.69 87 ALA A CA 1
ATOM 638 C C . ALA A 1 87 ? 11.428 6.102 -19.614 1.00 93.69 87 ALA A C 1
ATOM 640 O O . ALA A 1 87 ? 11.501 5.788 -20.799 1.00 93.69 87 ALA A O 1
ATOM 641 N N . GLU A 1 88 ? 12.505 6.244 -18.839 1.00 94.38 88 GLU A N 1
ATOM 642 C CA . GLU A 1 88 ? 13.882 6.084 -19.312 1.00 94.38 88 GLU A CA 1
ATOM 643 C C . GLU A 1 88 ? 14.309 4.613 -19.457 1.00 94.38 88 GLU A C 1
ATOM 645 O O . GLU A 1 88 ? 14.854 4.217 -20.488 1.00 94.38 88 GLU A O 1
ATOM 650 N N . HIS A 1 89 ? 14.049 3.780 -18.445 1.00 94.06 89 HIS A N 1
ATOM 651 C CA . HIS A 1 89 ? 14.642 2.439 -18.356 1.00 94.06 89 HIS A CA 1
ATOM 652 C C . HIS A 1 89 ? 13.677 1.291 -18.678 1.00 94.06 89 HIS A C 1
ATOM 654 O O . HIS A 1 89 ? 14.124 0.208 -19.047 1.00 94.06 89 HIS A O 1
ATOM 660 N N . ALA A 1 90 ? 12.365 1.509 -18.571 1.00 93.12 90 ALA A N 1
ATOM 661 C CA . ALA A 1 90 ? 11.338 0.477 -18.720 1.00 93.12 90 ALA A CA 1
ATOM 662 C C . ALA A 1 90 ? 10.098 1.008 -19.460 1.00 93.12 90 ALA A C 1
ATOM 664 O O . ALA A 1 90 ? 8.963 0.798 -19.028 1.00 93.12 90 ALA A O 1
ATOM 665 N N . ALA A 1 91 ? 10.309 1.723 -20.572 1.00 90.5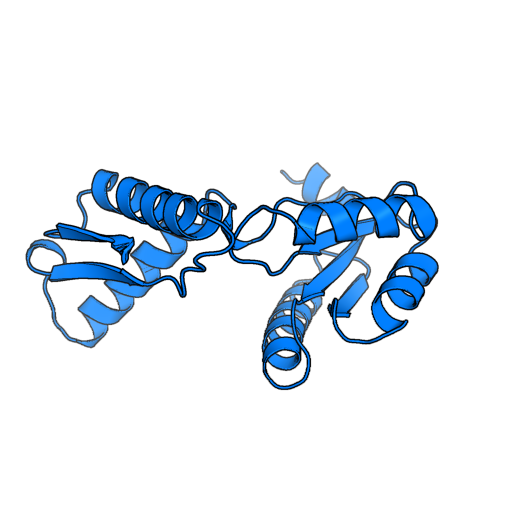0 91 ALA A N 1
ATOM 666 C CA . ALA A 1 91 ? 9.223 2.254 -21.390 1.00 90.50 91 ALA A CA 1
ATOM 667 C C . ALA A 1 91 ? 8.219 1.144 -21.761 1.00 90.50 91 ALA A C 1
ATOM 669 O O . ALA A 1 91 ? 8.601 0.114 -22.316 1.00 90.50 91 ALA A O 1
ATOM 670 N N . GLY A 1 92 ? 6.942 1.358 -21.428 1.00 90.44 92 GLY A N 1
ATOM 671 C CA . GLY A 1 92 ? 5.863 0.373 -21.584 1.00 90.44 92 GLY A CA 1
ATOM 672 C C . GLY A 1 92 ? 5.436 -0.322 -20.285 1.00 90.44 92 GLY A C 1
ATOM 673 O O . GLY A 1 92 ? 4.345 -0.884 -20.244 1.00 90.44 92 GLY A O 1
ATOM 674 N N . ALA A 1 93 ? 6.226 -0.237 -19.210 1.00 95.12 93 ALA A N 1
ATOM 675 C CA . ALA A 1 93 ? 5.822 -0.748 -17.904 1.00 95.12 93 ALA A CA 1
ATOM 676 C C . ALA A 1 93 ? 4.688 0.088 -17.283 1.00 95.12 93 ALA A C 1
ATOM 678 O O . ALA A 1 93 ? 4.648 1.317 -17.389 1.00 95.12 93 ALA A O 1
ATOM 679 N N . VAL A 1 94 ? 3.778 -0.582 -16.578 1.00 95.62 94 VAL A N 1
ATOM 680 C CA . VAL A 1 94 ? 2.609 0.026 -15.938 1.00 95.62 94 VAL A CA 1
ATOM 681 C C . VAL A 1 94 ? 2.953 0.445 -14.511 1.00 95.62 94 VAL A C 1
ATOM 683 O O . VAL A 1 94 ? 3.100 -0.393 -13.618 1.00 95.62 94 VAL A O 1
ATOM 686 N N . LEU A 1 95 ? 3.030 1.754 -14.266 1.00 95.56 95 LEU A N 1
ATOM 687 C CA . LEU A 1 95 ? 3.151 2.296 -12.913 1.00 95.56 95 LEU A CA 1
ATOM 688 C C . LEU A 1 95 ? 1.803 2.208 -12.184 1.00 95.56 95 LEU A C 1
ATOM 690 O O . LEU A 1 95 ? 0.842 2.897 -12.525 1.00 95.56 95 LEU A O 1
ATOM 694 N N . CYS A 1 96 ? 1.739 1.362 -11.161 1.00 95.38 96 CYS A N 1
ATOM 695 C CA . CYS A 1 96 ? 0.570 1.221 -10.305 1.00 95.38 96 CYS A CA 1
ATOM 696 C C . CYS A 1 96 ? 0.464 2.385 -9.312 1.00 95.38 96 CYS A C 1
ATOM 698 O O . CYS A 1 96 ? 1.441 3.064 -8.988 1.00 95.38 96 CYS A O 1
ATOM 700 N N . ARG A 1 97 ? -0.737 2.559 -8.751 1.00 93.62 97 ARG A N 1
ATOM 701 C CA . ARG A 1 97 ? -0.935 3.434 -7.592 1.00 93.62 97 ARG A CA 1
ATOM 702 C C . ARG A 1 97 ? -0.094 2.939 -6.408 1.00 93.62 97 ARG A C 1
ATOM 704 O O . ARG A 1 97 ? 0.026 1.725 -6.224 1.00 93.62 97 ARG A O 1
ATOM 711 N N . PRO A 1 98 ? 0.445 3.843 -5.574 1.00 92.94 98 PRO A N 1
ATOM 712 C CA . PRO A 1 98 ? 1.152 3.436 -4.371 1.00 92.94 98 PRO A CA 1
ATOM 713 C C . PRO A 1 98 ? 0.198 2.724 -3.406 1.00 92.94 98 PRO A C 1
ATOM 715 O O . PRO A 1 98 ? -0.972 3.111 -3.293 1.00 92.94 98 PRO A O 1
ATOM 718 N N . VAL A 1 99 ? 0.714 1.718 -2.691 1.00 92.69 99 VAL A N 1
ATOM 719 C CA . VAL A 1 99 ? -0.057 0.847 -1.778 1.00 92.69 99 VAL A CA 1
ATOM 720 C C . VAL A 1 99 ? -0.938 1.644 -0.814 1.00 92.69 99 VAL A C 1
ATOM 722 O O . VAL A 1 99 ? -2.112 1.325 -0.642 1.00 92.69 99 VAL A O 1
ATOM 725 N N . GLY A 1 100 ? -0.408 2.729 -0.253 1.00 90.75 100 GLY A N 1
ATOM 726 C CA . GLY A 1 100 ? -1.109 3.612 0.675 1.00 90.75 100 GLY A CA 1
ATOM 727 C C . GLY A 1 100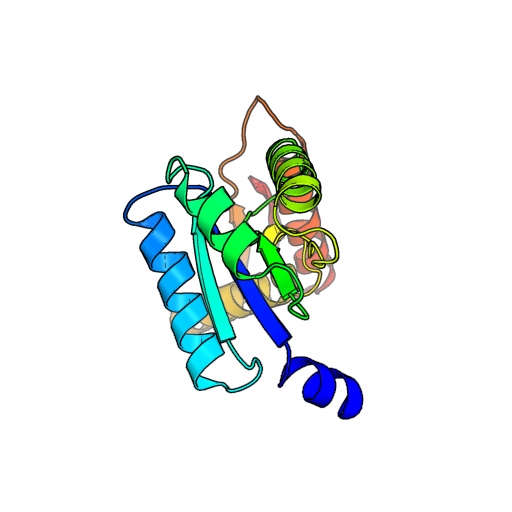 ? -2.370 4.266 0.130 1.00 90.75 100 GLY A C 1
ATOM 728 O O . GLY A 1 100 ? -3.195 4.725 0.902 1.00 90.75 100 GLY A O 1
ATOM 729 N N . THR A 1 101 ? -2.543 4.320 -1.189 1.00 91.44 101 THR A N 1
ATOM 730 C CA . THR A 1 101 ? -3.700 4.962 -1.834 1.00 91.44 101 THR A CA 1
ATOM 731 C C . THR A 1 101 ? -4.689 3.956 -2.416 1.00 91.44 101 THR A C 1
ATOM 733 O O . THR A 1 101 ? -5.634 4.354 -3.102 1.00 91.44 101 THR A O 1
ATOM 736 N N . LEU A 1 102 ? -4.460 2.658 -2.194 1.00 91.19 102 LEU A N 1
ATOM 737 C CA . LEU A 1 102 ? -5.349 1.610 -2.672 1.00 91.19 102 LEU A CA 1
ATOM 738 C C . LEU A 1 102 ? -6.665 1.632 -1.875 1.00 91.19 102 LEU A C 1
ATOM 740 O O . LEU A 1 102 ? -6.621 1.664 -0.644 1.00 91.19 102 LEU A O 1
ATOM 744 N N . PRO A 1 103 ? -7.837 1.560 -2.539 1.00 85.00 103 PRO A N 1
ATOM 745 C CA . PRO A 1 103 ? -9.133 1.643 -1.861 1.00 85.00 103 PRO A CA 1
ATOM 746 C C . PRO A 1 103 ? -9.359 0.580 -0.780 1.00 85.00 103 PRO A C 1
ATOM 748 O O . PRO A 1 103 ? -10.015 0.863 0.216 1.00 85.00 103 PRO A O 1
ATOM 751 N N . GLY A 1 104 ? -8.808 -0.624 -0.962 1.00 91.38 104 GLY A N 1
ATOM 752 C CA . GLY A 1 104 ? -8.949 -1.727 -0.005 1.00 91.38 104 GLY A CA 1
ATOM 753 C C . GLY A 1 104 ? -8.090 -1.591 1.255 1.00 91.38 104 GLY A C 1
ATOM 754 O O . GLY A 1 104 ? -8.222 -2.405 2.162 1.00 91.38 104 GLY A O 1
ATOM 755 N N . LEU A 1 105 ? -7.205 -0.589 1.344 1.00 93.69 105 LEU A N 1
ATOM 756 C CA . LEU A 1 105 ? -6.331 -0.446 2.509 1.00 93.69 105 LEU A CA 1
ATOM 757 C C . LEU A 1 105 ? -7.107 -0.060 3.774 1.00 93.69 105 LEU A C 1
ATOM 759 O O . LEU A 1 105 ? -6.822 -0.606 4.833 1.00 93.69 105 LEU A O 1
ATOM 763 N N . ALA A 1 106 ? -8.110 0.814 3.668 1.00 94.06 106 ALA A N 1
ATOM 764 C CA . ALA A 1 106 ? -8.977 1.156 4.797 1.00 94.06 106 ALA A CA 1
ATOM 765 C C . ALA A 1 106 ? -9.682 -0.080 5.375 1.00 94.06 106 ALA A C 1
ATOM 767 O O . ALA A 1 106 ? -9.792 -0.224 6.591 1.00 94.06 106 ALA A O 1
ATOM 768 N N . ASP A 1 107 ? -10.112 -0.992 4.503 1.00 94.62 107 ASP A N 1
ATOM 769 C CA . ASP A 1 107 ? -10.816 -2.207 4.904 1.00 94.62 107 ASP A CA 1
ATOM 770 C C . ASP A 1 107 ? -9.851 -3.148 5.656 1.00 94.62 107 ASP A C 1
ATOM 772 O O . ASP A 1 107 ? -10.181 -3.630 6.739 1.00 94.62 107 ASP A O 1
ATOM 776 N N . LEU A 1 108 ? -8.608 -3.291 5.172 1.00 95.88 108 LEU A N 1
ATOM 777 C CA . LEU A 1 108 ? -7.542 -4.027 5.870 1.00 95.88 108 LEU A CA 1
ATOM 778 C C . LEU A 1 108 ? -7.177 -3.409 7.230 1.00 95.88 108 LEU A C 1
ATOM 780 O O . LEU A 1 108 ? -6.941 -4.136 8.194 1.00 95.88 108 LEU A O 1
ATOM 784 N N . LEU A 1 109 ? -7.129 -2.076 7.327 1.00 95.38 109 LEU A N 1
ATOM 785 C CA . LEU A 1 109 ? -6.885 -1.374 8.592 1.00 95.38 109 LEU A CA 1
ATOM 786 C C . LEU A 1 109 ? -8.017 -1.638 9.596 1.00 95.38 109 LEU A C 1
ATOM 788 O O . LEU A 1 109 ? -7.746 -1.943 10.758 1.00 95.38 109 LEU A O 1
ATOM 792 N N . ALA A 1 110 ? -9.275 -1.585 9.148 1.00 96.31 110 ALA A N 1
ATOM 793 C CA . ALA A 1 110 ? -10.433 -1.892 9.984 1.00 96.31 110 ALA A CA 1
ATOM 794 C C . ALA A 1 110 ? -10.435 -3.356 10.450 1.00 96.31 110 ALA A C 1
ATOM 796 O O . ALA A 1 110 ? -10.676 -3.633 11.623 1.00 96.31 110 ALA A O 1
ATOM 797 N N . GLU A 1 111 ? -10.142 -4.299 9.553 1.00 97.19 111 GLU A N 1
ATOM 798 C CA . GLU A 1 111 ? -10.022 -5.721 9.889 1.00 97.19 111 GLU A CA 1
ATOM 799 C C . GLU A 1 111 ? -8.921 -5.978 10.917 1.00 97.19 111 GLU A C 1
ATOM 801 O O . GLU A 1 111 ? -9.115 -6.763 11.847 1.00 97.19 111 GLU A O 1
ATOM 806 N N . GLN A 1 112 ? -7.782 -5.300 10.780 1.00 96.94 112 GLN A N 1
ATOM 807 C CA . GLN A 1 112 ? -6.694 -5.408 11.741 1.00 96.94 112 GLN A CA 1
ATOM 808 C C . GLN A 1 112 ? -7.106 -4.868 13.114 1.00 96.94 112 GLN A C 1
ATOM 810 O O . GLN A 1 112 ? -6.892 -5.544 14.118 1.00 96.94 112 GLN A O 1
ATOM 815 N N . ALA A 1 113 ? -7.746 -3.698 13.166 1.00 97.12 113 ALA A N 1
ATOM 816 C CA . ALA A 1 113 ? -8.229 -3.118 14.417 1.00 97.12 113 ALA A CA 1
ATOM 817 C C . ALA A 1 113 ? -9.276 -4.012 15.106 1.00 97.12 113 ALA A C 1
ATOM 819 O O . ALA A 1 113 ? -9.222 -4.199 16.320 1.00 97.12 113 ALA A O 1
ATOM 820 N N . LEU A 1 114 ? -10.180 -4.637 14.347 1.00 97.81 114 LEU A N 1
ATOM 821 C CA . LEU A 1 114 ? -11.167 -5.573 14.900 1.00 97.81 114 LEU A CA 1
ATOM 822 C C . LEU A 1 114 ? -10.545 -6.856 15.419 1.00 97.81 114 LEU A C 1
ATOM 824 O O . LEU A 1 114 ? -10.952 -7.348 16.468 1.00 97.81 114 LEU A O 1
ATOM 828 N N . ARG A 1 115 ? -9.557 -7.391 14.701 1.00 98.06 115 ARG A N 1
ATOM 829 C CA . ARG A 1 115 ? -8.805 -8.555 15.163 1.00 98.06 115 ARG A CA 1
ATOM 830 C C . ARG A 1 115 ? -8.134 -8.255 16.498 1.00 98.06 115 ARG A C 1
ATOM 832 O O . ARG A 1 115 ? -8.276 -9.033 17.432 1.00 98.06 115 ARG A O 1
ATOM 839 N N . THR A 1 116 ? -7.485 -7.098 16.609 1.00 97.88 116 THR A N 1
ATOM 840 C CA . THR A 1 116 ? -6.872 -6.658 17.863 1.00 97.88 116 THR A CA 1
ATOM 841 C C . THR A 1 116 ? -7.909 -6.450 18.968 1.00 97.88 116 THR A C 1
ATOM 843 O O . THR A 1 116 ? -7.679 -6.902 20.084 1.00 97.88 116 THR A O 1
ATOM 846 N N . ALA A 1 117 ? -9.059 -5.829 18.687 1.00 97.31 117 ALA A N 1
ATOM 847 C CA . ALA A 1 117 ? -10.129 -5.677 19.675 1.00 97.31 117 ALA A CA 1
ATOM 848 C C . ALA A 1 117 ? -10.614 -7.042 20.194 1.00 97.31 117 ALA A C 1
ATOM 850 O O . ALA A 1 117 ? -10.689 -7.244 21.404 1.00 97.31 117 ALA A O 1
ATOM 851 N N . ALA A 1 118 ? -10.839 -8.009 19.300 1.00 97.56 118 ALA A N 1
ATOM 852 C CA . ALA A 1 118 ? -11.238 -9.367 19.665 1.00 97.56 118 ALA A CA 1
ATOM 853 C C . ALA A 1 118 ? -10.173 -10.083 20.515 1.00 97.56 118 ALA A C 1
ATOM 855 O O . ALA A 1 118 ? -10.498 -10.648 21.556 1.00 97.56 118 ALA A O 1
ATOM 856 N N . GLU A 1 119 ? -8.898 -10.005 20.123 1.00 98.00 119 GLU A N 1
ATOM 857 C CA . GLU A 1 119 ? -7.767 -10.566 20.883 1.00 98.00 119 GLU A CA 1
ATOM 858 C C . GLU A 1 119 ? -7.634 -9.956 22.288 1.00 98.00 119 GLU A C 1
ATOM 860 O O . GLU A 1 119 ? -7.098 -10.592 23.196 1.00 98.00 119 GLU A O 1
ATOM 865 N N . ARG A 1 120 ? -8.117 -8.724 22.480 1.00 97.44 120 ARG A N 1
ATOM 866 C CA . ARG A 1 120 ? -8.098 -8.004 23.760 1.00 97.44 120 ARG A CA 1
ATOM 867 C C . ARG A 1 120 ? -9.417 -8.073 24.533 1.00 97.44 120 ARG A C 1
ATOM 869 O O . ARG A 1 120 ? -9.469 -7.567 25.650 1.00 97.44 120 ARG A O 1
ATOM 876 N N . GLY A 1 121 ? -10.460 -8.687 23.970 1.00 97.69 121 GLY A N 1
ATOM 877 C CA . GLY A 1 121 ? -11.800 -8.723 24.561 1.00 97.69 121 GLY A CA 1
ATOM 878 C C . GLY A 1 121 ? -12.512 -7.365 24.585 1.00 97.69 121 GLY A C 1
ATOM 879 O O . GLY A 1 121 ? -13.405 -7.161 25.402 1.00 97.69 121 GLY A O 1
ATOM 880 N N . TRP A 1 122 ? -12.114 -6.422 23.731 1.00 98.19 122 TRP A N 1
ATOM 881 C CA . TRP A 1 122 ? -12.738 -5.103 23.634 1.00 98.19 122 TRP A CA 1
ATOM 882 C C . TRP A 1 122 ? -13.952 -5.135 22.708 1.00 98.19 122 TRP A C 1
ATOM 884 O O . TRP A 1 122 ? -13.900 -5.705 21.617 1.00 98.19 122 TRP A O 1
ATOM 894 N N . SER A 1 123 ? -15.032 -4.467 23.118 1.00 97.56 123 SER A N 1
ATOM 895 C CA . SER A 1 123 ? -16.182 -4.211 22.251 1.00 97.56 123 SER A CA 1
ATOM 896 C C . SER A 1 123 ? -15.804 -3.176 21.185 1.00 97.56 123 SER A C 1
ATOM 898 O O . SER A 1 123 ? -15.450 -2.048 21.543 1.00 97.56 123 SER A O 1
ATOM 900 N N . PRO A 1 124 ? -15.899 -3.487 19.875 1.00 96.94 124 PRO A N 1
ATOM 901 C CA . PRO A 1 124 ? -15.614 -2.506 18.828 1.00 96.94 124 PRO A CA 1
ATOM 902 C C . PRO A 1 124 ? -16.478 -1.245 18.941 1.00 96.94 124 PRO A C 1
ATOM 904 O O . PRO A 1 124 ? -15.970 -0.140 18.775 1.00 96.94 124 PRO A O 1
ATOM 907 N N . ALA A 1 125 ? -17.751 -1.401 19.320 1.00 96.44 125 ALA A N 1
ATOM 908 C CA . ALA A 1 125 ? -18.701 -0.300 19.486 1.00 96.44 125 ALA A CA 1
ATOM 909 C C . ALA A 1 125 ? -18.344 0.666 20.633 1.00 96.44 125 ALA A C 1
ATOM 911 O O . ALA A 1 125 ? -18.869 1.772 20.673 1.00 96.44 125 ALA A O 1
ATOM 912 N N . GLU A 1 126 ? -17.442 0.268 21.533 1.00 97.19 126 GLU A N 1
ATOM 913 C CA . GLU A 1 126 ? -16.925 1.086 22.641 1.00 97.19 126 GLU A CA 1
ATOM 914 C C . GLU A 1 126 ? -15.440 1.446 22.446 1.00 97.19 126 GLU A C 1
ATOM 916 O O . GLU A 1 126 ? -14.816 2.056 23.311 1.00 97.19 126 GLU A O 1
ATOM 921 N N . THR A 1 127 ? -14.854 1.073 21.303 1.00 97.56 127 THR A N 1
ATOM 922 C CA . THR A 1 127 ? -13.430 1.260 21.005 1.00 97.56 127 THR A CA 1
ATOM 923 C C . THR A 1 127 ? -13.231 2.390 20.001 1.00 97.56 127 THR A C 1
ATOM 925 O O . THR A 1 127 ? -13.863 2.415 18.945 1.00 97.56 127 THR A O 1
ATOM 928 N N . ALA A 1 128 ? -12.301 3.299 20.299 1.00 96.69 128 ALA A N 1
ATOM 929 C CA . ALA A 1 128 ? -11.813 4.294 19.350 1.00 96.69 128 ALA A CA 1
ATOM 930 C C . ALA A 1 128 ? -10.582 3.776 18.585 1.00 96.69 128 ALA A C 1
ATOM 932 O O . ALA A 1 128 ? -9.733 3.085 19.150 1.00 96.69 128 ALA A O 1
ATOM 933 N N . VAL A 1 129 ? -10.463 4.138 17.306 1.00 97.00 129 VAL A N 1
ATOM 934 C CA . VAL A 1 129 ? -9.319 3.794 16.449 1.00 97.00 129 VAL A CA 1
ATOM 935 C C . VAL A 1 129 ? -8.583 5.062 16.027 1.00 97.00 129 VAL A C 1
ATOM 937 O O . VAL A 1 129 ? -9.185 5.972 15.466 1.00 97.00 129 VAL A O 1
ATOM 940 N N . LEU A 1 130 ? -7.266 5.097 16.241 1.00 95.25 130 LEU A N 1
ATOM 941 C CA . LEU A 1 130 ? -6.388 6.141 15.712 1.00 95.25 130 LEU A CA 1
ATOM 942 C C . LEU A 1 130 ? -5.594 5.599 14.518 1.00 95.25 130 LEU A C 1
ATOM 944 O O . LEU A 1 130 ? -4.761 4.702 14.664 1.00 95.25 130 LEU A O 1
ATOM 948 N N . VAL A 1 131 ? -5.826 6.167 13.336 1.00 92.94 131 VAL A N 1
ATOM 949 C CA . VAL A 1 131 ? -5.025 5.925 12.134 1.00 92.94 131 VAL A CA 1
ATOM 950 C C . VAL A 1 131 ? -3.781 6.806 12.200 1.00 92.94 131 VAL A C 1
ATOM 952 O O . VAL A 1 131 ? -3.779 7.941 11.730 1.00 92.94 131 VAL A O 1
ATOM 955 N N . ALA A 1 132 ? -2.722 6.267 12.803 1.00 88.88 132 ALA A N 1
ATOM 956 C CA . ALA A 1 132 ? -1.453 6.969 12.949 1.00 88.88 132 ALA A CA 1
ATOM 957 C C . ALA A 1 132 ? -0.635 6.946 11.644 1.00 88.88 132 ALA A C 1
ATOM 959 O O . ALA A 1 132 ? -0.289 5.878 11.125 1.00 88.88 132 ALA A O 1
ATOM 960 N N . ALA A 1 133 ? -0.268 8.118 11.136 1.00 83.75 133 ALA A N 1
ATOM 961 C CA . ALA A 1 133 ? 0.643 8.301 10.017 1.00 83.75 133 ALA A CA 1
ATOM 962 C C . ALA A 1 133 ? 1.858 9.123 10.453 1.00 83.75 133 ALA A C 1
ATOM 964 O O . ALA A 1 133 ? 1.779 9.991 11.306 1.00 83.75 133 ALA A O 1
ATOM 965 N N . HIS A 1 134 ? 3.018 8.878 9.840 1.00 76.44 134 HIS A N 1
ATOM 966 C CA . HIS A 1 134 ? 4.243 9.583 10.238 1.00 76.44 134 HIS A CA 1
ATOM 967 C C . HIS A 1 134 ? 4.131 11.110 10.081 1.00 76.44 134 HIS A C 1
ATOM 969 O O . HIS A 1 134 ? 4.784 11.843 10.816 1.00 76.44 134 HIS A O 1
ATOM 975 N N . GLY A 1 135 ? 3.316 11.571 9.120 1.00 62.56 135 GLY A N 1
ATOM 976 C CA . GLY A 1 135 ? 3.240 12.970 8.714 1.00 62.56 135 GLY A CA 1
ATOM 977 C C . GLY A 1 135 ? 4.580 13.478 8.169 1.00 62.56 135 GLY A C 1
ATOM 978 O O . GLY A 1 135 ? 5.661 13.026 8.532 1.00 62.56 135 GLY A O 1
ATOM 979 N N . THR A 1 136 ? 4.560 14.428 7.241 1.00 58.00 136 THR A N 1
ATOM 980 C CA . THR A 1 136 ? 5.769 15.218 6.963 1.00 58.00 136 THR A CA 1
ATOM 981 C C . THR A 1 136 ? 5.352 16.654 6.705 1.00 58.00 136 THR A C 1
ATOM 983 O O . THR A 1 136 ? 4.452 16.892 5.899 1.00 58.00 136 THR A O 1
ATOM 986 N N . ALA A 1 137 ? 6.044 17.623 7.314 1.00 54.75 137 ALA A N 1
ATOM 987 C CA . ALA A 1 137 ? 5.833 19.047 7.026 1.00 54.75 137 ALA A CA 1
ATOM 988 C C . ALA A 1 137 ? 6.048 19.383 5.533 1.00 54.75 137 ALA A C 1
ATOM 990 O O . ALA A 1 137 ? 5.534 20.370 5.021 1.00 54.75 137 ALA A O 1
ATOM 991 N N . ARG A 1 138 ? 6.793 18.527 4.819 1.00 54.44 138 ARG A N 1
ATOM 992 C CA . ARG A 1 138 ? 7.118 18.654 3.395 1.00 54.44 138 ARG A CA 1
ATOM 993 C C . ARG A 1 138 ? 6.012 18.188 2.442 1.00 54.44 138 ARG A C 1
ATOM 995 O O . ARG A 1 138 ? 6.078 18.540 1.267 1.00 54.44 138 ARG A O 1
ATOM 1002 N N . ASN A 1 139 ? 5.031 17.395 2.886 1.00 55.84 139 ASN A N 1
ATOM 1003 C CA . ASN A 1 139 ? 3.949 16.931 2.012 1.00 55.84 139 ASN A CA 1
ATOM 1004 C C . ASN A 1 139 ? 2.617 16.725 2.770 1.00 55.84 139 ASN A C 1
ATOM 1006 O O . ASN A 1 139 ? 2.425 15.667 3.390 1.00 55.84 139 ASN A O 1
ATOM 1010 N N . PRO A 1 140 ? 1.650 17.659 2.637 1.00 62.12 140 PRO A N 1
ATOM 1011 C CA . PRO A 1 140 ? 0.321 17.522 3.239 1.00 62.12 140 PRO A CA 1
ATOM 1012 C C . PRO A 1 140 ? -0.480 16.340 2.669 1.00 62.12 140 PRO A C 1
ATOM 1014 O O . PRO A 1 140 ? -1.481 15.936 3.254 1.00 62.12 140 PRO A O 1
ATOM 1017 N N . GLY A 1 141 ? -0.050 15.745 1.549 1.00 64.25 141 GLY A N 1
ATOM 1018 C CA . GLY A 1 141 ? -0.684 14.567 0.959 1.00 64.25 141 GLY A CA 1
ATOM 1019 C C . GLY A 1 141 ? -0.689 13.343 1.878 1.00 64.25 141 GLY A C 1
ATOM 1020 O O . GLY A 1 141 ? -1.645 12.580 1.849 1.00 64.25 141 GLY A O 1
ATOM 1021 N N . SER A 1 142 ? 0.322 13.178 2.737 1.00 68.94 142 SER A N 1
ATOM 1022 C CA . SER A 1 142 ? 0.381 12.049 3.683 1.00 68.94 142 SER A CA 1
ATOM 1023 C C . SER A 1 142 ? -0.730 12.099 4.739 1.00 68.94 142 SER A C 1
ATOM 1025 O O . SER A 1 142 ? -1.423 11.103 4.935 1.00 68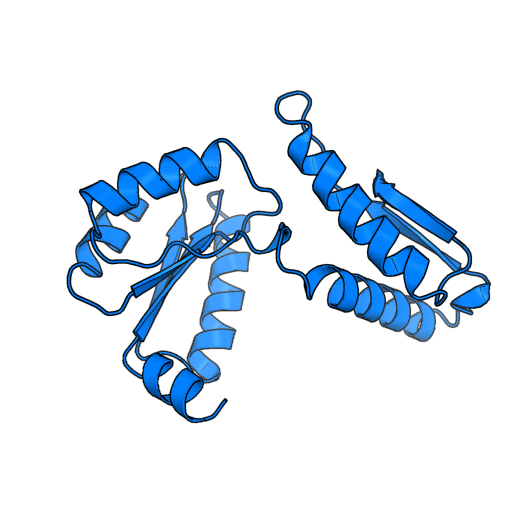.94 142 SER A O 1
ATOM 1027 N N . ALA A 1 143 ? -0.963 13.274 5.329 1.00 79.94 143 ALA A N 1
ATOM 1028 C CA . ALA A 1 143 ? -2.061 13.506 6.265 1.00 79.94 143 ALA A CA 1
ATOM 1029 C C . ALA A 1 143 ? -3.429 13.304 5.594 1.00 79.94 143 ALA A C 1
ATOM 1031 O O . ALA A 1 143 ? -4.302 12.652 6.152 1.00 79.94 143 ALA A O 1
ATOM 1032 N N . ARG A 1 144 ? 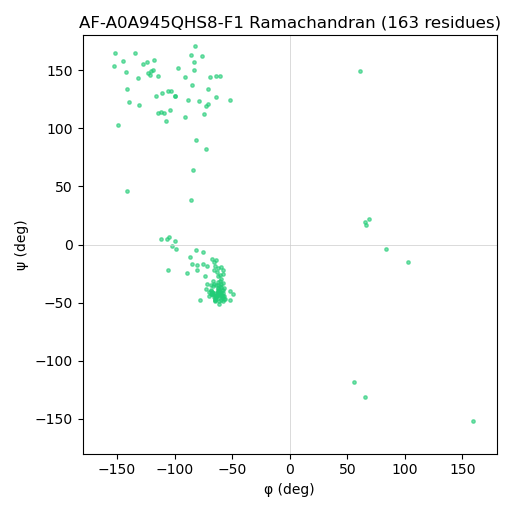-3.595 13.773 4.348 1.00 84.81 144 ARG A N 1
ATOM 1033 C CA . ARG A 1 144 ? -4.8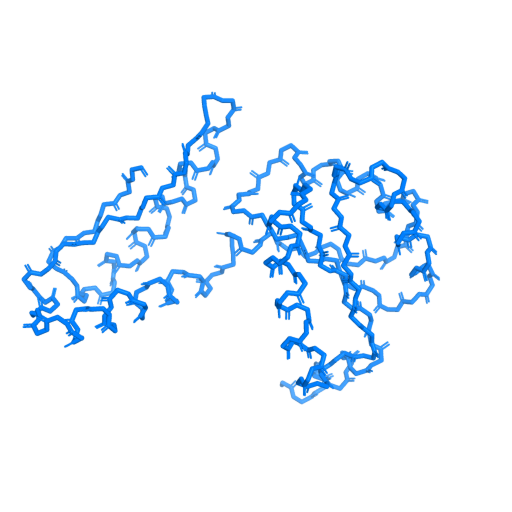48 13.579 3.597 1.00 84.81 144 ARG A CA 1
ATOM 1034 C C . ARG A 1 144 ? -5.168 12.110 3.333 1.00 84.81 144 ARG A C 1
ATOM 1036 O O . ARG A 1 144 ? -6.334 11.746 3.357 1.00 84.81 144 ARG A O 1
ATOM 1043 N N . ILE A 1 145 ? -4.164 11.276 3.054 1.00 88.06 145 ILE A N 1
ATOM 1044 C CA . ILE A 1 145 ? -4.387 9.838 2.847 1.00 88.06 145 ILE A CA 1
ATOM 1045 C C . ILE A 1 145 ? -4.759 9.147 4.162 1.00 88.06 145 ILE A C 1
ATOM 1047 O O . ILE A 1 145 ? -5.669 8.322 4.161 1.00 88.06 145 ILE A O 1
ATOM 1051 N N . ALA A 1 146 ? -4.109 9.503 5.273 1.00 89.31 146 ALA A N 1
ATOM 1052 C CA . ALA A 1 146 ? -4.483 8.998 6.593 1.00 89.31 146 ALA A CA 1
ATOM 1053 C C . ALA A 1 146 ? -5.931 9.374 6.946 1.00 89.31 146 ALA A C 1
ATOM 1055 O O . ALA A 1 146 ? -6.719 8.493 7.284 1.00 89.31 146 ALA A O 1
ATOM 1056 N N . GLU A 1 147 ? -6.306 10.641 6.748 1.00 91.75 147 GLU A N 1
ATOM 1057 C CA . GLU A 1 147 ? -7.676 11.117 6.967 1.00 91.75 147 GLU A CA 1
ATOM 1058 C C . GLU A 1 147 ? -8.679 10.427 6.035 1.00 91.75 147 GLU A C 1
ATOM 1060 O O . GLU A 1 147 ? -9.753 10.025 6.466 1.00 91.75 147 GLU A O 1
ATOM 1065 N N . ALA A 1 148 ? -8.329 10.213 4.763 1.00 92.12 148 ALA A N 1
ATOM 1066 C CA . ALA A 1 148 ? -9.201 9.508 3.826 1.00 92.12 148 ALA A CA 1
ATOM 1067 C C . ALA A 1 148 ? -9.478 8.059 4.264 1.00 92.12 148 ALA A C 1
ATOM 1069 O O . ALA A 1 148 ? -10.601 7.572 4.112 1.00 92.12 148 ALA A O 1
ATOM 1070 N N . HIS A 1 149 ? -8.478 7.369 4.823 1.00 94.50 149 HIS A N 1
ATOM 1071 C CA . HIS A 1 149 ? -8.683 6.041 5.406 1.00 94.50 149 HIS A CA 1
ATOM 1072 C C . HIS A 1 149 ? -9.502 6.111 6.690 1.00 94.50 149 HIS A C 1
ATOM 1074 O O . HIS A 1 149 ? -10.437 5.327 6.829 1.00 94.50 149 HIS A O 1
ATOM 1080 N N . ALA A 1 150 ? -9.209 7.056 7.587 1.00 95.00 150 ALA A N 1
ATOM 1081 C CA . ALA A 1 150 ? -9.977 7.256 8.814 1.00 95.00 150 ALA A CA 1
ATOM 1082 C C . ALA A 1 150 ? -11.459 7.515 8.515 1.00 95.00 150 ALA A C 1
ATOM 1084 O O . ALA A 1 150 ? -12.312 6.825 9.064 1.00 95.00 150 ALA A O 1
ATOM 1085 N N . GLU A 1 151 ? -11.775 8.403 7.571 1.00 95.75 151 GLU A N 1
ATOM 1086 C CA . GLU A 1 151 ? -13.148 8.666 7.129 1.00 95.75 151 GLU A CA 1
ATOM 1087 C C . GLU A 1 151 ? -13.808 7.412 6.552 1.00 95.75 151 GLU A C 1
ATOM 1089 O O . GLU A 1 151 ? -14.944 7.090 6.896 1.00 95.75 151 GLU A O 1
ATOM 1094 N N . ARG A 1 152 ? -13.106 6.637 5.719 1.00 95.31 152 ARG A N 1
ATOM 1095 C CA . ARG A 1 152 ? -13.674 5.393 5.181 1.00 95.31 152 ARG A CA 1
ATOM 1096 C C . ARG A 1 152 ? -13.993 4.379 6.282 1.00 95.31 152 ARG A C 1
ATOM 1098 O O . ARG A 1 152 ? -15.048 3.748 6.234 1.00 95.31 152 ARG A O 1
ATOM 1105 N N . ILE A 1 153 ? -13.123 4.246 7.280 1.00 96.19 153 ILE A N 1
ATOM 1106 C CA . ILE A 1 153 ? -13.361 3.372 8.434 1.00 96.19 153 ILE A CA 1
ATOM 1107 C C . ILE A 1 153 ? -14.515 3.928 9.281 1.00 96.19 153 ILE A C 1
ATOM 1109 O O . ILE A 1 153 ? -15.401 3.168 9.666 1.00 96.19 153 ILE A O 1
ATOM 1113 N N . ARG A 1 154 ? -14.573 5.243 9.508 1.00 96.62 154 ARG A N 1
ATOM 1114 C CA . ARG A 1 154 ? -15.652 5.929 10.237 1.00 96.62 154 ARG A CA 1
ATOM 1115 C C . ARG A 1 154 ? -17.017 5.641 9.612 1.00 96.62 154 ARG A C 1
ATOM 1117 O O . ARG A 1 154 ? -17.937 5.218 10.307 1.00 96.62 154 ARG A O 1
ATOM 1124 N N . ARG A 1 155 ? -17.122 5.740 8.282 1.00 96.06 155 ARG A N 1
ATOM 1125 C CA . ARG A 1 155 ? -18.347 5.431 7.517 1.00 96.06 155 ARG A CA 1
ATOM 1126 C C . ARG A 1 155 ? -18.807 3.980 7.628 1.00 96.06 155 ARG A C 1
ATOM 1128 O O . ARG A 1 155 ? -19.968 3.706 7.345 1.00 96.06 155 ARG A O 1
ATOM 1135 N N . SER A 1 156 ? -17.930 3.055 8.020 1.00 94.19 156 SER A N 1
ATOM 1136 C CA . SER A 1 156 ? -18.329 1.665 8.254 1.00 94.19 156 SER A CA 1
ATOM 1137 C C . SER A 1 156 ? -19.179 1.490 9.519 1.00 94.19 156 SER A C 1
ATOM 1139 O O . SER A 1 156 ? -19.842 0.465 9.650 1.00 94.19 156 SER A O 1
ATOM 1141 N N . GLY A 1 157 ? -19.157 2.457 10.449 1.00 95.06 157 GLY A N 1
ATOM 1142 C CA . GLY A 1 157 ? -19.936 2.419 11.693 1.00 95.06 157 GLY A CA 1
ATOM 1143 C C . GLY A 1 157 ? -19.519 1.318 12.675 1.00 95.06 157 GLY A C 1
ATOM 1144 O O . GLY A 1 157 ? -20.286 0.966 13.563 1.00 95.06 157 GLY A O 1
ATOM 1145 N N . ARG A 1 158 ? -18.326 0.731 12.502 1.00 95.88 158 ARG A N 1
ATOM 1146 C CA . ARG A 1 158 ? -17.864 -0.441 13.273 1.00 95.88 158 ARG A CA 1
ATOM 1147 C C . ARG A 1 158 ? -17.213 -0.092 14.613 1.00 95.88 158 ARG A C 1
ATOM 1149 O O . ARG A 1 158 ? -17.040 -0.987 15.436 1.00 95.88 158 ARG A O 1
ATOM 1156 N N . PHE A 1 159 ? -16.821 1.165 14.799 1.00 97.94 159 PHE A N 1
ATOM 1157 C CA . PHE A 1 159 ? -16.068 1.651 15.955 1.00 97.94 159 PHE A CA 1
ATOM 1158 C C . PHE A 1 159 ? -16.761 2.854 16.592 1.00 97.94 159 PHE A C 1
ATOM 1160 O O . PHE A 1 159 ? -17.476 3.578 15.899 1.00 97.94 159 PHE A O 1
ATOM 1167 N N . ALA A 1 160 ? -16.506 3.092 17.881 1.00 97.50 160 ALA A N 1
ATOM 1168 C CA . ALA A 1 160 ? -17.058 4.234 18.616 1.00 97.50 160 ALA A CA 1
ATOM 1169 C C . ALA A 1 160 ? -16.604 5.579 18.026 1.00 97.50 160 ALA A C 1
ATOM 1171 O O . ALA A 1 160 ? -17.386 6.520 17.913 1.00 97.50 160 ALA A O 1
ATOM 1172 N N . ALA A 1 161 ? -15.327 5.659 17.645 1.00 97.12 161 ALA A N 1
ATOM 1173 C CA . ALA A 1 161 ? -14.721 6.823 17.012 1.00 97.12 161 ALA A CA 1
ATOM 1174 C C . ALA A 1 161 ? -13.541 6.398 16.132 1.00 97.12 161 ALA A C 1
ATOM 1176 O O . ALA A 1 161 ? -12.898 5.375 16.384 1.00 97.12 161 ALA A O 1
ATOM 1177 N N . VAL A 1 162 ? -13.246 7.195 15.106 1.00 97.62 162 VAL A N 1
ATOM 1178 C CA . VAL A 1 162 ? -12.076 6.997 14.246 1.00 97.62 162 VAL A CA 1
ATOM 1179 C C . VAL A 1 162 ? -11.446 8.346 13.932 1.00 97.62 162 VAL A C 1
ATOM 1181 O O . VAL A 1 162 ? -12.109 9.213 13.358 1.00 97.62 162 VAL A O 1
ATOM 1184 N N . GLU A 1 163 ? -10.168 8.486 14.268 1.00 94.75 163 GLU A N 1
ATOM 1185 C CA . GLU A 1 163 ? -9.369 9.702 14.088 1.00 94.75 163 GLU A CA 1
ATOM 1186 C C . GLU A 1 163 ? -8.117 9.408 13.256 1.00 94.75 163 GLU A C 1
ATOM 1188 O O . GLU A 1 163 ? -7.651 8.266 13.212 1.00 94.75 163 GLU A O 1
ATOM 1193 N N . ALA A 1 164 ? -7.545 10.431 12.621 1.00 91.94 164 ALA A N 1
ATOM 1194 C CA . ALA A 1 164 ? -6.217 10.366 12.012 1.00 91.94 164 ALA A CA 1
ATOM 1195 C C . ALA A 1 164 ? -5.249 11.310 12.737 1.00 91.94 164 ALA A C 1
ATOM 1197 O O . ALA A 1 164 ? -5.642 12.391 13.176 1.00 91.94 164 ALA A O 1
ATOM 1198 N N . GLY A 1 165 ? -3.981 10.907 12.849 1.00 81.50 165 GLY A N 1
ATOM 1199 C CA . GLY A 1 165 ? -2.934 11.677 13.533 1.00 81.50 165 GLY A CA 1
ATOM 1200 C C . GLY A 1 165 ? -1.537 11.354 13.047 1.00 81.50 165 GLY A C 1
ATOM 1201 O O . GLY A 1 165 ? -1.335 10.218 12.566 1.00 81.50 165 GLY A O 1
#

Radius of gyration: 17.94 Å; Cα contacts (8 Å, |Δi|>4): 267; chains: 1; bounding box: 42×37×48 Å

Solvent-accessible surface area (backbone atoms only — not comparable to full-atom values): 8872 Å² total; per-residue (Å²): 110,70,71,63,55,56,63,29,40,73,14,35,38,34,40,35,27,72,37,67,69,76,54,38,53,54,51,50,51,53,43,53,55,50,55,75,65,59,50,42,62,39,69,49,76,39,23,74,59,49,75,63,46,39,54,54,56,34,42,76,41,48,87,47,58,30,38,35,38,35,64,34,66,44,74,54,74,68,55,56,54,49,54,53,51,35,60,72,37,17,60,84,46,44,78,49,74,29,54,44,72,41,84,65,47,32,56,54,52,47,52,51,52,50,50,53,28,57,77,69,73,45,59,46,69,77,32,72,45,75,39,75,50,91,62,45,98,89,41,69,49,40,52,51,42,32,39,53,32,19,51,55,42,45,74,65,65,59,44,58,41,53,42,54,79

pLDDT: mean 88.68, std 11.54, range [49.31, 98.19]

Sequence (165 aa):
MARATEALRDATLILVGHGAGGRAAIVERHARTIRRGGTFAAVRTCSLQDGDGLDRTLAGARGENAYILPVLMADGFTMRILSARIAEHAAGAVLCRPVGTLPGLADLLAEQALRTAAERGWSPAETAVLVAAHGTARNPGSARIAEAHAERIRRSGRFAAVEAG